Protein AF-A0A060BV83-F1 (afdb_monomer)

Foldseek 3Di:
DLAEEEEEEEDDDDPPDDCCLFPVPRHVVLVVCVVVCVVVPDDPGHYHYDYAYPVVVPRVRVVVVCVPDDPSRNSSHPYYHYGGRPPDPPDDDDDDDDDPDPPPDDDDDPPPPPDDPPPPPDDD

InterPro domains:
  IPR007484 Peptidase M28 [PF04389] (2-102)
  IPR045175 Peptidase M28 family [PTHR12147] (2-93)

Structure (mmCIF, N/CA/C/O backbone):
data_AF-A0A060BV83-F1
#
_entry.id   AF-A0A060BV83-F1
#
loop_
_atom_site.group_PDB
_atom_site.id
_atom_site.type_symbol
_atom_site.label_atom_id
_atom_site.label_alt_id
_atom_site.label_comp_id
_atom_site.label_asym_id
_atom_site.label_entity_id
_atom_site.label_seq_id
_atom_site.pdbx_PDB_ins_code
_atom_site.Cartn_x
_atom_site.Cartn_y
_atom_site.Cartn_z
_atom_site.occupancy
_atom_site.B_iso_or_equiv
_atom_site.auth_seq_id
_atom_site.auth_comp_id
_atom_site.auth_asym_id
_atom_site.auth_atom_id
_atom_site.pdbx_PDB_model_num
ATOM 1 N N . PRO A 1 1 ? -9.018 -1.986 17.342 1.00 58.00 1 PRO A N 1
ATOM 2 C CA . PRO A 1 1 ? -9.811 -1.071 16.482 1.00 58.00 1 PRO A CA 1
ATOM 3 C C . PRO A 1 1 ? -10.543 -1.853 15.387 1.00 58.00 1 PRO A C 1
ATOM 5 O O . PRO A 1 1 ? -9.901 -2.633 14.692 1.00 58.00 1 PRO A O 1
ATOM 8 N N . ASN A 1 2 ? -11.854 -1.641 15.240 1.00 76.44 2 ASN A N 1
ATOM 9 C CA . ASN A 1 2 ? -12.710 -2.423 14.329 1.00 76.44 2 ASN A CA 1
ATOM 10 C C . ASN A 1 2 ? -12.888 -1.767 12.944 1.00 76.44 2 ASN A C 1
ATOM 12 O O . ASN A 1 2 ? -13.733 -2.193 12.167 1.00 76.44 2 ASN A O 1
ATOM 16 N N . SER A 1 3 ? -12.118 -0.715 12.651 1.00 91.38 3 SER A N 1
ATOM 17 C CA . SER A 1 3 ? -12.204 0.066 11.417 1.00 91.38 3 SER A CA 1
ATOM 18 C C . SER A 1 3 ? -10.803 0.364 10.885 1.00 91.38 3 SER A C 1
ATOM 20 O O . SER A 1 3 ? -10.045 1.133 11.492 1.00 91.38 3 SER A O 1
ATOM 22 N N . VAL A 1 4 ? -10.453 -0.286 9.774 1.00 94.25 4 VAL A N 1
ATOM 23 C CA . VAL A 1 4 ? -9.170 -0.146 9.083 1.00 94.25 4 VAL A CA 1
ATOM 24 C C . VAL A 1 4 ? -9.406 0.278 7.634 1.00 94.25 4 VAL A C 1
ATOM 26 O O . VAL A 1 4 ? -10.103 -0.408 6.885 1.00 94.25 4 VAL A O 1
ATOM 29 N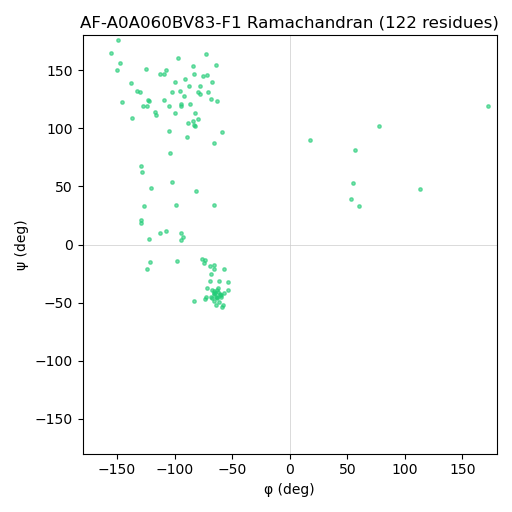 N . LEU A 1 5 ? -8.787 1.387 7.232 1.00 94.44 5 LEU A N 1
ATOM 30 C CA . LEU A 1 5 ? -8.603 1.759 5.832 1.00 94.44 5 LEU A CA 1
ATOM 31 C C . LEU A 1 5 ? -7.228 1.263 5.392 1.00 94.44 5 LEU A C 1
ATOM 33 O O . LEU A 1 5 ? -6.216 1.644 5.984 1.00 94.44 5 LEU A O 1
ATOM 37 N N . MET A 1 6 ? -7.189 0.405 4.378 1.00 95.75 6 MET A N 1
ATOM 38 C CA . MET A 1 6 ? -5.932 -0.053 3.801 1.00 95.75 6 MET A CA 1
ATOM 39 C C . MET A 1 6 ? -5.610 0.704 2.518 1.00 95.75 6 MET A C 1
ATOM 41 O O . MET A 1 6 ? -6.491 0.954 1.697 1.00 95.75 6 MET A O 1
ATOM 45 N N . VAL A 1 7 ? -4.335 1.033 2.355 1.00 96.56 7 VAL A N 1
ATOM 46 C CA . VAL A 1 7 ? -3.777 1.676 1.166 1.00 96.56 7 VAL A CA 1
ATOM 47 C C . VAL A 1 7 ? -2.549 0.879 0.747 1.00 96.56 7 VAL A C 1
ATOM 49 O O . VAL A 1 7 ? -1.718 0.570 1.601 1.00 96.56 7 VAL A O 1
ATOM 52 N N . GLY A 1 8 ? -2.426 0.522 -0.528 1.00 97.00 8 GLY A N 1
ATOM 53 C CA . GLY A 1 8 ? -1.276 -0.254 -0.977 1.00 97.00 8 GLY A CA 1
ATOM 54 C C . GLY A 1 8 ? -0.922 -0.106 -2.446 1.00 97.00 8 GLY A C 1
ATOM 55 O O . GLY A 1 8 ? -1.704 0.400 -3.248 1.00 97.00 8 GLY A O 1
ATOM 56 N N . ALA A 1 9 ? 0.289 -0.555 -2.744 1.00 96.88 9 ALA A N 1
ATOM 57 C CA . ALA A 1 9 ? 0.898 -0.659 -4.065 1.00 96.88 9 ALA A CA 1
ATOM 58 C C . ALA A 1 9 ? 1.836 -1.875 -4.056 1.00 96.88 9 ALA A C 1
ATOM 60 O O . ALA A 1 9 ? 2.285 -2.286 -2.979 1.00 96.88 9 ALA A O 1
ATOM 61 N N . HIS A 1 10 ? 2.134 -2.463 -5.212 1.00 96.81 10 HIS A N 1
ATOM 62 C CA . HIS A 1 10 ? 3.225 -3.438 -5.271 1.00 96.81 10 HIS A CA 1
ATOM 63 C C . HIS A 1 10 ? 4.568 -2.730 -5.437 1.00 96.81 10 HIS A C 1
ATOM 65 O O . HIS A 1 10 ? 4.638 -1.586 -5.884 1.00 96.81 10 HIS A O 1
ATOM 71 N N . LEU A 1 11 ? 5.616 -3.391 -4.963 1.00 94.50 11 LEU A N 1
ATOM 72 C CA . LEU A 1 11 ? 6.979 -2.870 -4.905 1.00 94.50 11 LEU A CA 1
ATOM 73 C C . LEU A 1 11 ? 7.960 -3.751 -5.685 1.00 94.50 11 LEU A C 1
ATOM 75 O O . LEU A 1 11 ? 9.083 -3.326 -5.949 1.00 94.50 11 LEU A O 1
ATOM 79 N N . ASP A 1 12 ? 7.563 -4.977 -6.026 1.00 91.50 12 ASP A N 1
ATOM 80 C CA . ASP A 1 12 ? 8.319 -5.794 -6.965 1.00 91.50 12 ASP A CA 1
ATOM 81 C C . ASP A 1 12 ? 8.172 -5.274 -8.390 1.00 91.50 12 ASP A C 1
ATOM 83 O O . ASP A 1 12 ? 7.254 -4.511 -8.687 1.00 91.50 12 ASP A O 1
ATOM 87 N N . GLY A 1 13 ? 9.077 -5.741 -9.247 1.00 85.50 13 GLY A N 1
ATOM 88 C CA . GLY A 1 13 ? 8.935 -5.561 -10.673 1.00 85.50 13 GLY A CA 1
ATOM 89 C C . GLY A 1 13 ? 9.541 -6.674 -11.507 1.00 85.50 13 GLY A C 1
ATOM 90 O O . GLY A 1 13 ? 10.166 -7.601 -10.981 1.00 85.50 13 GLY A O 1
ATOM 91 N N . VAL A 1 14 ? 9.360 -6.597 -12.822 1.00 84.19 14 VAL A N 1
ATOM 92 C CA . VAL A 1 14 ? 9.872 -7.561 -13.790 1.00 84.19 14 VAL A CA 1
ATOM 93 C C . VAL A 1 14 ? 11.363 -7.296 -14.070 1.00 84.19 14 VAL A C 1
ATOM 95 O O . VAL A 1 14 ? 11.746 -6.174 -14.404 1.00 84.19 14 VAL A O 1
ATOM 98 N N . PRO A 1 15 ? 12.238 -8.322 -14.030 1.00 77.38 15 PRO A N 1
ATOM 99 C CA . PRO A 1 15 ? 13.697 -8.153 -14.114 1.00 77.38 15 PRO A CA 1
ATOM 100 C C . PRO A 1 15 ? 14.241 -7.422 -15.352 1.00 77.38 15 PRO A C 1
ATOM 102 O O . PRO A 1 15 ? 15.382 -6.968 -15.346 1.00 77.38 15 PRO A O 1
ATOM 105 N N . VAL A 1 16 ? 13.466 -7.367 -16.437 1.00 77.56 16 VAL A N 1
ATOM 106 C CA . VAL A 1 16 ? 13.926 -6.914 -17.761 1.00 77.56 16 VAL A CA 1
ATOM 107 C C . VAL A 1 16 ? 13.569 -5.445 -18.027 1.00 77.56 16 VAL A C 1
ATOM 109 O O . VAL A 1 16 ? 14.126 -4.834 -18.938 1.00 77.56 16 VAL A O 1
ATOM 112 N N . VAL A 1 17 ? 12.675 -4.847 -17.235 1.00 75.31 17 VAL A N 1
ATOM 113 C CA . VAL A 1 17 ? 12.160 -3.489 -17.460 1.00 75.31 17 VAL A CA 1
ATOM 114 C C . VAL A 1 17 ? 12.370 -2.594 -16.243 1.00 75.31 17 VAL A C 1
ATOM 116 O O . VAL A 1 17 ? 12.437 -3.041 -15.102 1.00 75.31 17 VAL A O 1
ATOM 119 N N . ARG A 1 18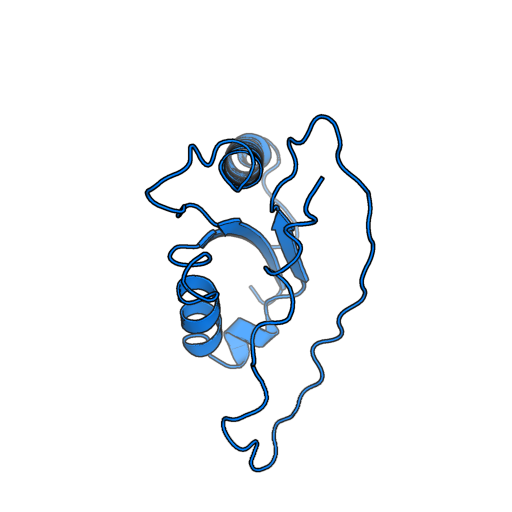 ? 12.518 -1.286 -16.490 1.00 75.62 18 ARG A N 1
ATOM 120 C CA . ARG A 1 18 ? 12.551 -0.289 -15.416 1.00 75.62 18 ARG A CA 1
ATOM 121 C C . ARG A 1 18 ? 11.128 0.081 -15.034 1.00 75.62 18 ARG A C 1
ATOM 123 O O . ARG A 1 18 ? 10.449 0.842 -15.717 1.00 75.62 18 ARG A O 1
ATOM 130 N N . GLU A 1 19 ? 10.749 -0.431 -13.887 1.00 83.12 19 GLU A N 1
ATOM 131 C CA . GLU A 1 19 ? 9.414 -0.444 -13.300 1.00 83.12 19 GLU A CA 1
ATOM 132 C C . GLU A 1 19 ? 9.064 0.883 -12.593 1.00 83.12 19 GLU A C 1
ATOM 134 O O . GLU A 1 19 ? 8.609 0.940 -11.453 1.00 83.12 19 GLU A O 1
ATOM 139 N N . VAL A 1 20 ? 9.353 2.016 -13.256 1.00 90.44 20 VAL A N 1
ATOM 140 C CA . VAL A 1 20 ? 9.146 3.360 -12.678 1.00 90.44 20 VAL A CA 1
ATOM 141 C C . VAL A 1 20 ? 7.664 3.704 -12.613 1.00 90.44 20 VAL A C 1
ATOM 143 O O . VAL A 1 20 ? 7.203 4.226 -11.604 1.00 90.44 20 VAL A O 1
ATOM 146 N N . ASN A 1 21 ? 6.911 3.443 -13.685 1.00 91.19 21 ASN A N 1
ATOM 147 C CA . ASN A 1 21 ? 5.465 3.651 -13.668 1.00 91.19 21 ASN A CA 1
ATOM 148 C C . ASN A 1 21 ? 4.742 2.458 -13.040 1.00 91.19 21 ASN A C 1
ATOM 150 O O . ASN A 1 21 ? 3.906 2.663 -12.169 1.00 91.19 21 ASN A O 1
ATOM 154 N N . ASP A 1 22 ? 5.092 1.256 -13.477 1.00 91.44 22 ASP A N 1
ATOM 155 C CA . ASP A 1 22 ? 4.582 -0.027 -13.001 1.00 91.44 22 ASP A CA 1
ATOM 156 C C . ASP A 1 22 ? 5.674 -0.657 -12.137 1.00 91.44 22 ASP A C 1
ATOM 158 O O . ASP A 1 22 ? 6.662 -1.054 -12.724 1.00 91.44 22 ASP A O 1
ATOM 162 N N . ASN A 1 23 ? 5.671 -0.571 -10.804 1.00 93.69 23 ASN A N 1
ATOM 163 C CA . ASN A 1 23 ? 4.768 0.247 -9.985 1.00 93.69 23 ASN A CA 1
ATOM 164 C C . ASN A 1 23 ? 5.482 1.187 -8.998 1.00 93.69 23 ASN A C 1
ATOM 166 O O . ASN A 1 23 ? 4.979 1.543 -7.927 1.00 93.69 23 ASN A O 1
ATOM 170 N N . GLY A 1 24 ? 6.654 1.692 -9.398 1.00 93.62 24 GLY A N 1
ATOM 171 C CA . GLY A 1 24 ? 7.342 2.763 -8.672 1.00 93.62 24 GLY A CA 1
ATOM 172 C C . GLY A 1 24 ? 6.460 4.000 -8.437 1.00 93.62 24 GLY A C 1
ATOM 173 O O . GLY A 1 24 ? 6.574 4.651 -7.395 1.00 93.62 24 GLY A O 1
ATOM 174 N N . SER A 1 25 ? 5.533 4.304 -9.353 1.00 95.31 25 SER A N 1
ATOM 175 C CA . SER A 1 25 ? 4.614 5.442 -9.244 1.00 95.31 25 SER A CA 1
ATOM 176 C C . SER A 1 25 ? 3.601 5.268 -8.109 1.00 95.31 25 SER A C 1
ATOM 178 O O . SER A 1 25 ? 3.433 6.177 -7.295 1.00 95.31 25 SER A O 1
ATOM 180 N N . GLY A 1 26 ? 2.973 4.093 -7.992 1.00 95.88 26 GLY A N 1
ATOM 181 C CA . GLY A 1 26 ? 2.051 3.784 -6.904 1.00 95.88 26 GLY A CA 1
ATOM 182 C C . GLY A 1 26 ? 2.777 3.686 -5.568 1.00 95.88 26 GLY A C 1
ATOM 183 O O . GLY A 1 26 ? 2.354 4.304 -4.590 1.00 95.88 26 GLY A O 1
ATOM 184 N N . ALA A 1 27 ? 3.917 2.988 -5.531 1.00 96.38 27 ALA A N 1
ATOM 185 C CA . ALA A 1 27 ? 4.710 2.830 -4.315 1.00 96.38 27 ALA A CA 1
ATOM 186 C C . ALA A 1 27 ? 5.174 4.181 -3.741 1.00 96.38 27 ALA A C 1
ATOM 188 O O . ALA A 1 27 ? 5.021 4.437 -2.543 1.00 96.38 27 ALA A O 1
ATOM 189 N N . SER A 1 28 ? 5.677 5.084 -4.587 1.00 97.00 28 SER A N 1
ATOM 190 C CA . SER A 1 28 ? 6.108 6.418 -4.150 1.00 97.00 28 SER A CA 1
ATOM 191 C C . SER A 1 28 ? 4.944 7.284 -3.655 1.00 97.00 28 SER A C 1
ATOM 193 O O . SER A 1 28 ? 5.080 7.937 -2.618 1.00 97.00 28 SER A O 1
ATOM 195 N N . ALA A 1 29 ? 3.775 7.239 -4.303 1.00 97.25 29 ALA A N 1
ATOM 196 C CA . ALA A 1 29 ? 2.591 7.966 -3.835 1.00 97.25 29 ALA A CA 1
ATOM 197 C C . ALA A 1 29 ? 2.062 7.447 -2.489 1.00 97.25 29 ALA A C 1
ATOM 199 O O . ALA A 1 29 ? 1.712 8.243 -1.611 1.00 97.25 29 ALA A O 1
ATOM 200 N N . VAL A 1 30 ? 2.036 6.124 -2.294 1.00 97.19 30 VAL A N 1
ATOM 201 C CA . VAL A 1 30 ? 1.627 5.504 -1.024 1.00 97.19 30 VAL A CA 1
ATOM 202 C C . VAL A 1 30 ? 2.595 5.879 0.098 1.00 97.19 30 VAL A C 1
ATOM 204 O O . VAL A 1 30 ? 2.148 6.281 1.175 1.00 97.19 30 VAL A O 1
ATOM 207 N N . LEU A 1 31 ? 3.906 5.815 -0.156 1.00 97.75 31 LEU A N 1
ATOM 208 C CA . LEU A 1 31 ? 4.930 6.207 0.814 1.00 97.75 31 LEU A CA 1
ATOM 209 C C . LEU A 1 31 ? 4.808 7.684 1.200 1.00 97.75 31 LEU A C 1
ATOM 211 O O . LEU A 1 31 ? 4.759 8.007 2.388 1.00 97.75 31 LEU A O 1
ATOM 215 N N . GLN A 1 32 ? 4.705 8.574 0.211 1.00 97.62 32 GLN A N 1
ATOM 216 C CA . GLN A 1 32 ? 4.580 10.007 0.462 1.00 97.62 32 GLN A CA 1
ATOM 217 C C . GLN A 1 32 ? 3.303 10.325 1.247 1.00 97.62 32 GLN A C 1
ATOM 219 O O . GLN A 1 32 ? 3.340 11.097 2.202 1.00 97.62 32 GLN A O 1
ATOM 224 N N . THR A 1 33 ? 2.188 9.671 0.911 1.00 96.38 33 THR A N 1
ATOM 225 C CA . THR A 1 33 ? 0.929 9.809 1.658 1.00 96.38 33 THR A CA 1
ATOM 226 C C . THR A 1 33 ? 1.095 9.358 3.107 1.00 96.38 33 THR A C 1
ATOM 228 O O . THR A 1 33 ? 0.646 10.056 4.015 1.00 96.38 33 THR A O 1
ATOM 231 N N . ALA A 1 34 ? 1.772 8.231 3.351 1.00 95.62 34 ALA A N 1
ATOM 232 C CA . ALA A 1 34 ? 2.022 7.736 4.702 1.00 95.62 34 ALA A CA 1
ATOM 233 C C . ALA A 1 34 ? 2.825 8.734 5.546 1.00 95.62 34 ALA A C 1
ATOM 235 O O . ALA A 1 34 ? 2.459 8.981 6.696 1.00 95.62 34 ALA A O 1
ATOM 236 N N . ILE A 1 35 ? 3.863 9.343 4.962 1.00 96.62 35 ILE A N 1
ATOM 237 C CA . ILE A 1 35 ? 4.676 10.382 5.606 1.00 96.62 35 ILE A CA 1
ATOM 238 C C . ILE A 1 35 ? 3.822 11.622 5.891 1.00 96.62 35 ILE A C 1
ATOM 240 O O . ILE A 1 35 ? 3.758 12.076 7.033 1.00 96.62 35 ILE A O 1
ATOM 244 N N . THR A 1 36 ? 3.112 12.146 4.890 1.00 96.19 36 THR A N 1
ATOM 245 C CA . THR A 1 36 ? 2.294 13.360 5.028 1.00 96.19 36 THR A CA 1
ATOM 246 C C . THR A 1 36 ? 1.166 13.192 6.048 1.00 96.19 36 THR A C 1
ATOM 248 O O . THR A 1 36 ? 0.897 14.107 6.822 1.00 96.19 36 THR A O 1
ATOM 251 N N . MET A 1 37 ? 0.545 12.012 6.121 1.00 94.62 37 MET A N 1
ATOM 252 C CA . MET A 1 37 ? -0.557 11.737 7.050 1.00 94.62 37 MET A CA 1
ATOM 253 C C . MET A 1 37 ? -0.151 11.770 8.528 1.00 94.62 37 MET A C 1
ATOM 255 O O . MET A 1 37 ? -1.025 11.919 9.383 1.00 94.62 37 MET A O 1
ATOM 259 N N . THR A 1 38 ? 1.143 11.680 8.852 1.00 92.44 38 THR A N 1
ATOM 260 C CA . THR A 1 38 ? 1.619 11.807 10.241 1.00 92.44 38 THR A CA 1
ATOM 261 C C . THR A 1 38 ? 1.300 13.177 10.846 1.00 92.44 38 THR A C 1
ATOM 263 O O . THR A 1 38 ? 0.996 13.255 12.034 1.00 92.44 38 THR A O 1
ATOM 266 N N . ALA A 1 39 ? 1.262 14.233 10.026 1.00 94.69 39 ALA A N 1
ATOM 267 C CA . ALA A 1 39 ? 0.910 15.588 10.449 1.00 94.69 39 ALA A CA 1
ATOM 268 C C . ALA A 1 39 ? -0.593 15.778 10.737 1.00 94.69 39 ALA A C 1
ATOM 270 O O . ALA A 1 39 ? -0.979 16.777 11.335 1.00 94.69 39 ALA A O 1
ATOM 271 N N . PHE A 1 40 ? -1.442 14.830 10.326 1.00 91.19 40 PHE A N 1
ATOM 272 C CA . PHE A 1 40 ? -2.903 14.902 10.459 1.00 91.19 40 PHE A CA 1
ATOM 273 C C . PHE A 1 40 ? -3.456 13.961 11.539 1.00 91.19 40 PHE A C 1
ATOM 275 O O . PHE A 1 40 ? -4.664 13.731 11.615 1.00 91.19 40 PHE A O 1
ATOM 282 N N . ALA A 1 41 ? -2.588 13.380 12.368 1.00 87.12 41 ALA A N 1
ATOM 283 C CA . ALA A 1 41 ? -3.013 12.576 13.505 1.00 87.12 41 ALA A CA 1
ATOM 284 C C . ALA A 1 41 ? -3.620 13.460 14.624 1.00 87.12 41 ALA A C 1
ATOM 286 O O . ALA A 1 41 ? -3.129 14.564 14.851 1.00 87.12 41 ALA A O 1
ATOM 287 N N . PRO A 1 42 ? -4.636 12.976 15.372 1.00 89.25 42 PRO A N 1
ATOM 288 C CA . PRO A 1 42 ? -5.263 11.658 15.277 1.00 89.25 42 PRO A CA 1
ATOM 289 C C . PRO A 1 42 ? -6.350 11.578 14.193 1.00 89.25 42 PRO A C 1
ATOM 291 O O . PRO A 1 42 ? -7.117 12.508 13.967 1.00 89.25 42 PRO A O 1
ATOM 294 N N . VAL A 1 43 ? -6.476 10.403 13.574 1.00 89.75 43 VAL A N 1
ATOM 295 C CA . VAL A 1 43 ? -7.510 10.101 12.571 1.00 89.75 43 VAL A CA 1
ATOM 296 C C . VAL A 1 43 ? -8.579 9.162 13.135 1.00 89.75 43 VAL A C 1
ATOM 298 O O . VAL A 1 43 ? -8.292 8.308 13.971 1.00 89.75 43 VAL A O 1
ATOM 301 N N . LYS A 1 44 ? -9.821 9.281 12.641 1.00 90.88 44 LYS A N 1
ATOM 302 C CA . LYS A 1 44 ? -10.968 8.463 13.090 1.00 90.88 44 LYS A CA 1
ATOM 303 C C . LYS A 1 44 ? -10.767 6.959 12.869 1.00 90.88 44 LYS A C 1
ATOM 305 O O . LYS A 1 44 ? -11.143 6.153 13.715 1.00 90.88 44 LYS A O 1
ATOM 310 N N . ASN A 1 45 ? -10.227 6.581 11.712 1.00 91.56 45 ASN A N 1
ATOM 311 C CA . ASN A 1 45 ? -10.023 5.186 11.322 1.00 91.56 45 ASN A CA 1
ATOM 312 C C . ASN A 1 45 ? -8.533 4.853 11.347 1.00 91.56 45 ASN A C 1
ATOM 314 O O . ASN A 1 45 ? -7.708 5.693 10.988 1.00 91.56 45 ASN A O 1
ATOM 318 N N . LYS A 1 46 ? -8.180 3.609 11.688 1.00 93.38 46 LYS A N 1
ATOM 319 C CA . LYS A 1 46 ? -6.789 3.163 11.569 1.00 93.38 46 LYS A CA 1
ATOM 320 C C . LYS A 1 46 ? -6.427 3.081 10.088 1.00 93.38 46 LYS A C 1
ATOM 322 O O . LYS A 1 46 ? -7.098 2.379 9.337 1.00 93.38 46 LYS A O 1
ATOM 327 N N . VAL A 1 47 ? -5.358 3.754 9.680 1.00 94.44 47 VAL A N 1
ATOM 328 C CA . VAL A 1 47 ? -4.811 3.611 8.327 1.00 94.44 47 VAL A CA 1
ATOM 329 C C . VAL A 1 47 ? -3.684 2.583 8.363 1.00 94.44 47 VAL A C 1
ATOM 331 O O . VAL A 1 47 ? -2.838 2.616 9.258 1.00 94.44 47 VAL A O 1
ATOM 334 N N . ARG A 1 48 ? -3.698 1.630 7.430 1.00 95.25 48 ARG A N 1
ATOM 335 C CA . ARG A 1 48 ? -2.646 0.622 7.262 1.00 95.25 48 ARG A CA 1
ATOM 336 C C . ARG A 1 48 ? -2.119 0.698 5.834 1.00 95.25 48 ARG A C 1
ATOM 338 O O . ARG A 1 48 ? -2.863 0.452 4.889 1.00 95.25 48 ARG A O 1
ATOM 345 N N . TYR A 1 49 ? -0.835 0.998 5.711 1.00 96.81 49 TYR A N 1
ATOM 346 C CA . TYR A 1 49 ? -0.122 1.006 4.441 1.00 96.81 49 TYR A CA 1
ATOM 347 C C . TYR A 1 49 ? 0.500 -0.367 4.183 1.00 96.81 49 TYR A C 1
ATOM 349 O O . TYR A 1 49 ? 0.949 -1.020 5.129 1.00 96.81 49 TYR A O 1
ATOM 357 N N . ALA A 1 50 ? 0.498 -0.812 2.931 1.00 96.88 50 ALA A N 1
ATOM 358 C CA . ALA A 1 50 ? 1.086 -2.080 2.523 1.00 96.88 50 ALA A CA 1
ATOM 359 C C . ALA A 1 50 ? 1.857 -1.934 1.208 1.00 96.88 50 ALA A C 1
ATOM 361 O O . ALA A 1 50 ? 1.391 -1.281 0.277 1.00 96.88 50 ALA A O 1
ATOM 362 N N . PHE A 1 51 ? 3.016 -2.583 1.151 1.00 97.56 51 PHE A N 1
ATOM 363 C CA . PHE A 1 51 ? 3.829 -2.720 -0.051 1.00 97.56 51 PHE A CA 1
ATOM 364 C C . PHE A 1 51 ? 3.904 -4.204 -0.387 1.00 97.56 51 PHE A C 1
ATOM 366 O O . PHE A 1 51 ? 4.417 -4.991 0.411 1.00 97.56 51 PHE A O 1
ATOM 373 N N . TRP A 1 52 ? 3.316 -4.594 -1.514 1.00 97.44 52 TRP A N 1
ATOM 374 C CA . TRP A 1 52 ? 3.218 -5.998 -1.901 1.00 97.44 52 TRP A CA 1
ATOM 375 C C . TRP A 1 52 ? 4.448 -6.432 -2.679 1.00 97.44 52 TRP A C 1
ATOM 377 O O . TRP A 1 52 ? 4.922 -5.710 -3.547 1.00 97.44 52 TRP A O 1
ATOM 387 N N . GLY A 1 53 ? 4.954 -7.617 -2.358 1.00 94.00 53 GLY A N 1
ATOM 388 C CA . GLY A 1 53 ? 5.911 -8.308 -3.208 1.00 94.00 53 GLY A CA 1
ATOM 389 C C . GLY A 1 53 ? 5.209 -9.337 -4.085 1.00 94.00 53 GLY A C 1
ATOM 390 O O . GLY A 1 53 ? 4.123 -9.822 -3.747 1.00 94.00 53 GLY A O 1
ATOM 391 N N . ALA A 1 54 ? 5.889 -9.717 -5.158 1.00 93.12 54 ALA A N 1
ATOM 392 C CA . ALA A 1 54 ? 5.467 -10.745 -6.091 1.00 93.12 54 ALA A CA 1
ATOM 393 C C . ALA A 1 54 ? 4.051 -10.552 -6.670 1.00 93.12 54 ALA A C 1
ATOM 395 O O . ALA A 1 54 ? 3.294 -11.517 -6.825 1.00 93.12 54 ALA A O 1
ATOM 396 N N . GLU A 1 55 ? 3.679 -9.306 -6.976 1.00 92.38 55 GLU A N 1
ATOM 397 C CA . GLU A 1 55 ? 2.501 -9.000 -7.792 1.00 92.38 55 GLU A CA 1
ATOM 398 C C . GLU A 1 55 ? 2.687 -9.569 -9.196 1.00 92.38 55 GLU A C 1
ATOM 400 O O . GLU A 1 55 ? 1.823 -10.316 -9.671 1.00 92.38 55 GLU A O 1
ATOM 405 N N . GLU A 1 56 ? 3.870 -9.354 -9.776 1.00 88.88 56 GLU A N 1
ATOM 406 C CA . GLU A 1 56 ? 4.166 -9.693 -11.168 1.00 88.88 56 GLU A CA 1
ATOM 407 C C . GLU A 1 56 ? 4.224 -11.204 -11.416 1.00 88.88 56 GLU A C 1
ATOM 409 O O . GLU A 1 56 ? 4.082 -11.689 -12.540 1.00 88.88 56 GLU A O 1
ATOM 414 N N . GLN A 1 57 ? 4.392 -11.988 -10.348 1.00 90.38 57 GLN A N 1
ATOM 415 C CA . GLN A 1 57 ? 4.341 -13.450 -10.396 1.00 90.38 57 GLN A CA 1
ATOM 416 C C . GLN A 1 57 ? 2.940 -14.017 -10.108 1.00 90.38 57 GLN A C 1
ATOM 418 O O . GLN A 1 57 ? 2.776 -15.236 -10.034 1.00 90.38 57 GLN A O 1
ATOM 423 N N . GLY A 1 58 ? 1.921 -13.159 -9.991 1.00 91.06 58 GLY A N 1
ATOM 424 C CA . GLY A 1 58 ? 0.521 -13.554 -9.838 1.00 91.06 58 GLY A CA 1
ATOM 425 C C . GLY A 1 58 ? -0.087 -13.212 -8.480 1.00 91.06 58 GLY A C 1
ATOM 426 O O . GLY A 1 58 ? -0.758 -14.058 -7.892 1.00 91.06 58 GLY A O 1
ATOM 427 N N . LEU A 1 59 ? 0.103 -11.979 -7.998 1.00 93.19 59 LEU A N 1
ATOM 428 C CA . LEU A 1 59 ? -0.509 -11.463 -6.760 1.00 93.19 59 LEU A CA 1
ATOM 429 C C . LEU A 1 59 ? -0.131 -12.260 -5.498 1.00 93.19 59 LEU A C 1
ATOM 431 O O . LEU A 1 59 ? -0.944 -12.394 -4.579 1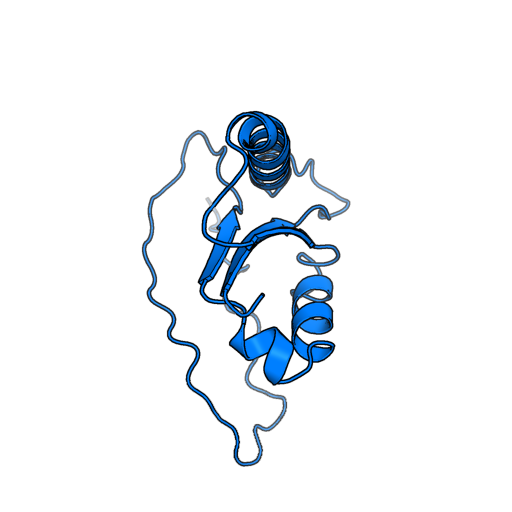.00 93.19 59 LEU A O 1
ATOM 435 N N . ILE A 1 60 ? 1.080 -12.816 -5.431 1.00 95.38 60 ILE A N 1
ATOM 436 C CA . ILE A 1 60 ? 1.453 -13.785 -4.389 1.00 95.38 60 ILE A CA 1
ATOM 437 C C . ILE A 1 60 ? 1.455 -13.126 -3.005 1.00 95.38 60 ILE A C 1
ATOM 439 O O . ILE A 1 60 ? 0.841 -13.647 -2.072 1.00 95.38 60 ILE A O 1
ATOM 443 N N . GLY A 1 61 ? 2.096 -11.962 -2.857 1.00 93.56 61 GLY A N 1
ATOM 444 C CA . GLY A 1 61 ? 2.216 -11.300 -1.556 1.00 93.56 61 GLY A CA 1
ATOM 445 C C . GLY A 1 61 ? 0.877 -10.829 -0.988 1.00 93.56 61 GLY A C 1
ATOM 446 O O . GLY A 1 61 ? 0.599 -11.026 0.197 1.00 93.56 61 GLY A O 1
ATOM 447 N N . SER A 1 62 ? 0.022 -10.243 -1.827 1.00 93.75 62 SER A N 1
ATOM 448 C CA . SER A 1 62 ? -1.303 -9.774 -1.406 1.00 93.75 62 SER A CA 1
ATOM 449 C C . SER A 1 62 ? -2.264 -10.936 -1.136 1.00 93.75 62 SER A C 1
ATOM 451 O O . SER A 1 62 ? -3.012 -10.881 -0.155 1.00 93.75 62 SER A O 1
ATOM 453 N N . THR A 1 63 ? -2.199 -12.017 -1.923 1.00 94.62 63 THR A N 1
ATOM 454 C CA . THR A 1 63 ? -2.937 -13.267 -1.660 1.00 94.62 63 THR A CA 1
ATOM 455 C C . THR A 1 63 ? -2.557 -13.850 -0.307 1.00 94.62 63 THR A C 1
ATOM 457 O O . THR A 1 63 ? -3.424 -14.013 0.552 1.00 94.62 63 THR A O 1
ATOM 460 N N . HIS A 1 64 ? -1.259 -14.059 -0.074 1.00 96.75 64 HIS A N 1
ATOM 461 C CA . HIS A 1 64 ? -0.759 -14.602 1.186 1.00 96.75 64 HIS A CA 1
ATOM 462 C C . HIS A 1 64 ? -1.184 -13.740 2.382 1.00 96.75 64 HIS A C 1
ATOM 464 O O . HIS A 1 64 ? -1.618 -14.258 3.411 1.00 96.75 64 HIS A O 1
ATOM 470 N N . TYR A 1 65 ? -1.126 -12.410 2.246 1.00 95.56 65 TYR A N 1
ATOM 471 C CA . TYR A 1 65 ? -1.599 -11.506 3.288 1.00 95.56 65 TYR A CA 1
ATOM 472 C C . TYR A 1 65 ? -3.073 -11.743 3.623 1.00 95.56 65 TYR A C 1
ATOM 474 O O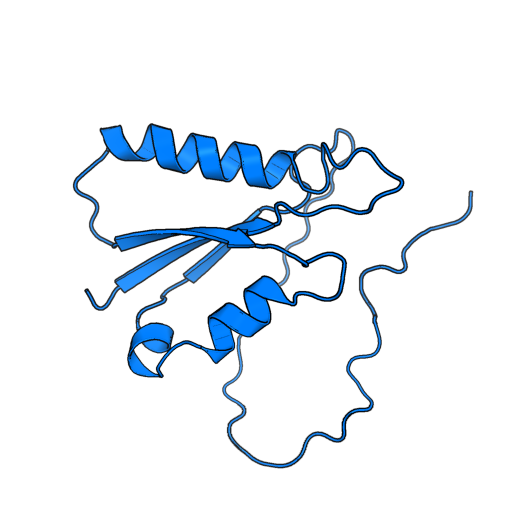 . TYR A 1 65 ? -3.395 -11.952 4.790 1.00 95.56 65 TYR A O 1
ATOM 482 N N . VAL A 1 66 ? -3.960 -11.745 2.625 1.00 94.25 66 VAL A N 1
ATOM 483 C CA . VAL A 1 66 ? -5.404 -11.936 2.838 1.00 94.25 66 VAL A CA 1
ATOM 484 C C . VAL A 1 66 ? -5.713 -13.311 3.431 1.00 94.25 66 VAL A C 1
ATOM 486 O O . VAL A 1 66 ? -6.578 -13.402 4.302 1.00 94.25 66 VAL A O 1
ATOM 489 N N . GLU A 1 67 ? -5.014 -14.356 2.991 1.00 94.62 67 GLU A N 1
ATOM 490 C CA . GLU A 1 67 ? -5.174 -15.728 3.490 1.00 94.62 67 GLU A CA 1
ATOM 491 C C . GLU A 1 67 ? -4.680 -15.896 4.932 1.00 94.62 67 GLU A C 1
ATOM 493 O O . GLU A 1 67 ? -5.256 -16.668 5.693 1.00 94.62 67 GLU A O 1
ATOM 498 N N . SER A 1 68 ? -3.665 -15.130 5.341 1.00 95.19 68 SER A N 1
ATOM 499 C CA . SER A 1 68 ? -3.140 -15.151 6.714 1.00 95.19 68 SER A CA 1
ATOM 500 C C . SER A 1 68 ? -4.020 -14.421 7.742 1.00 95.19 68 SER A C 1
ATOM 502 O O . SER A 1 68 ? -3.797 -14.539 8.949 1.00 95.19 68 SER A O 1
ATOM 504 N N . LEU A 1 69 ? -5.009 -13.633 7.300 1.00 93.75 69 LEU A N 1
ATOM 505 C CA . LEU A 1 69 ? -5.869 -12.867 8.202 1.00 93.75 69 LEU A CA 1
ATOM 506 C C . LEU A 1 69 ? -6.932 -13.749 8.860 1.00 93.75 69 LEU A C 1
ATOM 508 O O . LEU A 1 69 ? -7.660 -14.484 8.201 1.00 93.75 69 LEU A O 1
ATOM 512 N N . THR A 1 70 ? -7.126 -13.555 10.166 1.00 95.19 70 THR A N 1
ATOM 513 C CA . THR A 1 70 ? -8.315 -14.071 10.856 1.00 95.19 70 THR A CA 1
ATOM 514 C C . THR A 1 70 ? -9.588 -13.407 10.329 1.00 95.19 70 THR A C 1
ATOM 516 O O . THR A 1 70 ? -9.562 -12.246 9.906 1.00 95.19 70 THR A O 1
ATOM 519 N N . ASP A 1 71 ? -10.733 -14.085 10.446 1.00 93.50 71 ASP A N 1
ATOM 520 C CA . ASP A 1 71 ? -12.036 -13.531 10.048 1.00 93.50 71 ASP A CA 1
ATOM 521 C C . ASP A 1 71 ? -12.325 -12.177 10.707 1.00 93.50 71 ASP A C 1
ATOM 523 O O . ASP A 1 71 ? -12.816 -11.252 10.055 1.00 93.50 71 ASP A O 1
ATOM 527 N N . ALA A 1 72 ? -11.959 -12.021 11.983 1.00 92.69 72 ALA A N 1
ATOM 528 C CA . ALA A 1 72 ? -12.094 -10.761 12.706 1.00 92.69 72 ALA A CA 1
ATOM 529 C C . ALA A 1 72 ? -11.225 -9.648 12.092 1.00 92.69 72 ALA A C 1
ATOM 531 O O . ALA A 1 72 ? -11.702 -8.534 11.872 1.00 92.69 72 ALA A O 1
ATOM 532 N N . SER A 1 73 ? -9.967 -9.952 11.757 1.00 91.31 73 SER A N 1
ATOM 533 C CA . SER A 1 73 ? -9.049 -8.983 11.145 1.00 91.31 73 SER A CA 1
ATOM 534 C C . SER A 1 73 ? -9.485 -8.594 9.738 1.00 91.31 73 SER A C 1
ATOM 536 O O . SER A 1 73 ? -9.409 -7.420 9.374 1.00 91.31 73 SER A O 1
ATOM 538 N N . ARG A 1 74 ? -9.976 -9.564 8.961 1.00 91.38 74 ARG A N 1
ATOM 539 C CA . ARG A 1 74 ? -10.510 -9.342 7.616 1.00 91.38 74 ARG A CA 1
ATOM 540 C C . ARG A 1 74 ? -11.771 -8.483 7.652 1.00 91.38 74 ARG A C 1
ATOM 542 O O . ARG A 1 74 ? -11.900 -7.561 6.855 1.00 91.38 74 ARG A O 1
ATOM 549 N N . SER A 1 75 ? -12.661 -8.736 8.609 1.00 92.56 75 SER A N 1
ATOM 550 C CA . SER A 1 75 ? -13.907 -7.975 8.790 1.00 92.56 75 SER A CA 1
ATOM 551 C C . SER A 1 75 ? -13.673 -6.538 9.267 1.00 92.56 75 SER A C 1
ATOM 553 O O . SER A 1 75 ? -14.499 -5.668 9.010 1.00 92.56 75 SER A O 1
ATOM 555 N N . ALA A 1 76 ? -12.547 -6.271 9.935 1.00 94.00 76 ALA A N 1
ATOM 556 C CA . ALA A 1 76 ? -12.169 -4.923 10.355 1.00 94.00 76 ALA A CA 1
ATOM 557 C C . ALA A 1 76 ? -11.677 -4.035 9.194 1.00 94.00 76 ALA A C 1
ATOM 559 O O . ALA A 1 76 ? -11.604 -2.815 9.353 1.00 94.00 76 ALA A O 1
ATOM 560 N N . ILE A 1 77 ? -11.322 -4.611 8.036 1.00 94.00 77 ILE A N 1
ATOM 561 C CA . ILE A 1 77 ? -10.903 -3.852 6.850 1.00 94.00 77 ILE A CA 1
ATOM 562 C C . ILE A 1 77 ? -12.151 -3.322 6.146 1.00 94.00 77 ILE A C 1
ATOM 564 O O . ILE A 1 77 ? -12.893 -4.064 5.508 1.00 94.00 77 ILE A O 1
ATOM 568 N N . MET A 1 78 ? -12.374 -2.013 6.238 1.00 93.00 78 MET A N 1
ATOM 569 C CA . MET A 1 78 ? -13.526 -1.374 5.608 1.00 93.00 78 MET A CA 1
ATOM 570 C C . MET A 1 78 ? -13.355 -1.278 4.097 1.00 93.00 78 MET A C 1
ATOM 572 O O . MET A 1 78 ? -14.293 -1.537 3.344 1.00 93.00 78 MET A O 1
ATOM 576 N N . ARG A 1 79 ? -12.181 -0.820 3.658 1.00 92.00 79 ARG A N 1
ATOM 577 C CA . ARG A 1 79 ? -11.853 -0.538 2.259 1.00 92.00 79 ARG A CA 1
ATOM 578 C C . ARG A 1 79 ? -10.362 -0.761 2.031 1.00 92.00 79 ARG A C 1
ATOM 580 O O . ARG A 1 79 ? -9.557 -0.545 2.939 1.00 92.00 79 ARG A O 1
ATOM 587 N N . TYR A 1 80 ? -10.031 -1.155 0.808 1.00 94.69 80 TYR A N 1
ATOM 588 C CA . TYR A 1 80 ? -8.670 -1.250 0.300 1.00 94.69 80 TYR A CA 1
ATOM 589 C C . TYR A 1 80 ? -8.554 -0.364 -0.943 1.00 94.69 80 TYR A C 1
ATOM 591 O O . TYR A 1 80 ? -9.351 -0.511 -1.869 1.00 94.69 80 TYR A O 1
ATOM 599 N N . LEU A 1 81 ? -7.609 0.575 -0.927 1.00 94.88 81 LEU A N 1
ATOM 600 C CA . LEU A 1 81 ? -7.275 1.443 -2.054 1.00 94.88 81 LEU A CA 1
ATOM 601 C C . LEU A 1 81 ? -5.959 0.957 -2.664 1.00 94.88 81 LEU A C 1
ATOM 603 O O . LEU A 1 81 ? -4.940 0.928 -1.972 1.00 94.88 81 LEU A O 1
ATOM 607 N N . ASN A 1 82 ? -6.000 0.568 -3.937 1.00 94.88 82 ASN A N 1
ATOM 608 C CA . ASN A 1 82 ? -4.839 0.092 -4.684 1.00 94.88 82 ASN A CA 1
ATOM 609 C C . ASN A 1 82 ? -4.329 1.191 -5.617 1.00 94.88 82 ASN A C 1
ATOM 611 O O . ASN A 1 82 ? -5.125 1.767 -6.360 1.00 94.88 82 ASN A O 1
ATOM 615 N N . PHE A 1 83 ? -3.025 1.444 -5.595 1.00 95.50 83 PHE A N 1
ATOM 616 C CA . PHE A 1 83 ? -2.354 2.382 -6.488 1.00 95.50 83 PHE A CA 1
ATOM 617 C C . PHE A 1 83 ? -1.372 1.609 -7.359 1.00 95.50 83 PHE A C 1
ATOM 619 O O . PHE A 1 83 ? -0.392 1.060 -6.859 1.00 95.50 83 PHE A O 1
ATOM 626 N N . ASP A 1 84 ? -1.682 1.538 -8.649 1.00 92.75 84 ASP A N 1
ATOM 627 C CA . ASP A 1 84 ? -0.939 0.758 -9.627 1.00 92.75 84 ASP A CA 1
ATOM 628 C C . ASP A 1 84 ? -0.934 1.473 -10.981 1.00 92.75 84 ASP A C 1
ATOM 630 O O . ASP A 1 84 ? -2.000 1.841 -11.480 1.00 92.75 84 ASP A O 1
ATOM 634 N N . MET A 1 85 ? 0.259 1.754 -11.513 1.00 92.75 85 MET A N 1
ATOM 635 C CA . MET A 1 85 ? 0.482 2.506 -12.757 1.00 92.75 85 MET A CA 1
ATOM 636 C C . MET A 1 85 ? -0.165 3.909 -12.812 1.00 92.75 85 MET A C 1
ATOM 638 O O . MET A 1 85 ? -0.855 4.256 -13.773 1.00 92.75 85 MET A O 1
ATOM 642 N N . ILE A 1 86 ? 0.089 4.769 -11.821 1.00 92.88 86 ILE A N 1
ATOM 643 C CA . ILE A 1 86 ? -0.544 6.103 -11.705 1.00 92.88 86 ILE A CA 1
ATOM 644 C C . ILE A 1 86 ? 0.268 7.270 -12.304 1.00 92.88 86 ILE A C 1
ATOM 646 O O . ILE A 1 86 ? -0.130 8.426 -12.173 1.00 92.88 86 ILE A O 1
ATOM 650 N N . GLY A 1 87 ? 1.410 7.000 -12.939 1.00 90.81 87 GLY A N 1
ATOM 651 C CA . GLY A 1 87 ? 2.345 8.007 -13.463 1.00 90.81 87 GLY A CA 1
ATOM 652 C C . GLY A 1 87 ? 2.464 8.066 -14.991 1.00 90.81 87 GLY A C 1
ATOM 653 O O . GLY A 1 87 ? 3.374 8.721 -15.505 1.00 90.81 87 GLY A O 1
ATOM 654 N N . SER A 1 88 ? 1.597 7.378 -15.741 1.00 90.00 88 SER A N 1
ATOM 655 C CA . SER A 1 88 ? 1.673 7.358 -17.208 1.00 90.00 88 SER A CA 1
ATOM 656 C C . SER A 1 88 ? 1.273 8.705 -17.817 1.00 90.00 88 SER A C 1
ATOM 658 O O . SER A 1 88 ? 0.202 9.235 -17.529 1.00 90.00 88 SER A O 1
ATOM 660 N N . ARG A 1 89 ? 2.091 9.227 -18.744 1.00 87.44 89 ARG A N 1
ATOM 661 C CA . ARG A 1 89 ? 1.763 10.436 -19.528 1.00 87.44 89 ARG A CA 1
ATOM 662 C C . ARG A 1 89 ? 0.577 10.238 -20.477 1.00 87.44 89 ARG A C 1
ATOM 664 O O . ARG A 1 89 ? -0.026 11.217 -20.895 1.00 87.44 89 ARG A O 1
ATOM 671 N N . ASN A 1 90 ? 0.264 8.988 -20.812 1.00 89.62 90 ASN A N 1
ATOM 672 C CA . ASN A 1 90 ? -0.871 8.602 -21.648 1.00 89.62 90 ASN A CA 1
ATOM 673 C C . ASN A 1 90 ? -1.804 7.659 -20.866 1.00 89.62 90 ASN A C 1
ATOM 675 O O . ASN A 1 90 ? -2.111 6.554 -21.309 1.00 89.62 90 ASN A O 1
ATOM 679 N N . GLY A 1 91 ? -2.147 8.041 -19.634 1.00 79.88 91 GLY A N 1
ATOM 680 C CA . GLY A 1 91 ? -3.044 7.271 -18.774 1.00 79.88 91 GLY A CA 1
ATOM 681 C C . GLY A 1 91 ? -4.510 7.404 -19.192 1.00 79.88 91 GLY A C 1
ATOM 682 O O . GLY A 1 91 ? -4.951 8.469 -19.618 1.00 79.88 91 GLY A O 1
ATOM 683 N N . GLY A 1 92 ? -5.274 6.323 -19.035 1.00 76.00 92 GLY A N 1
ATOM 684 C CA . GLY A 1 92 ? -6.729 6.319 -19.178 1.00 76.00 92 GLY A CA 1
ATOM 685 C C . GLY A 1 92 ? -7.407 6.064 -17.835 1.00 76.00 92 GLY A C 1
ATOM 686 O O . GLY A 1 92 ? -6.893 5.316 -17.006 1.00 76.00 92 GLY A O 1
ATOM 687 N N . TYR A 1 93 ? -8.579 6.658 -17.618 1.00 75.94 93 TYR A N 1
ATOM 688 C CA . TYR A 1 93 ? -9.386 6.391 -16.428 1.00 75.94 93 TYR A CA 1
ATOM 689 C C . TYR A 1 93 ? -10.372 5.261 -16.713 1.00 75.94 93 TYR A C 1
ATOM 691 O O . TYR A 1 93 ? -11.123 5.306 -17.683 1.00 75.94 93 TYR A O 1
ATOM 699 N N . SER A 1 94 ? -10.383 4.243 -15.858 1.00 65.38 94 SER A N 1
ATOM 700 C CA . SER A 1 94 ? -11.355 3.150 -15.901 1.00 65.38 94 SER A CA 1
ATOM 701 C C . SER A 1 94 ? -11.896 2.918 -14.498 1.00 65.38 94 SER A C 1
ATOM 703 O O . SER A 1 94 ? -11.131 2.827 -13.542 1.00 65.38 94 SER A O 1
ATOM 705 N N . PHE A 1 95 ? -13.216 2.821 -14.359 1.00 69.62 95 PHE A N 1
ATOM 706 C CA . PHE A 1 95 ? -13.866 2.482 -13.097 1.00 69.62 95 PHE A CA 1
ATOM 707 C C . PHE A 1 95 ? -14.455 1.078 -13.214 1.00 69.62 95 PHE A C 1
ATOM 709 O O . PHE A 1 95 ? -15.226 0.782 -14.119 1.00 69.62 95 PHE A O 1
ATOM 716 N N . THR A 1 96 ? -14.071 0.185 -12.307 1.00 56.19 96 THR A N 1
ATOM 717 C CA . THR A 1 96 ? -14.647 -1.160 -12.217 1.00 56.19 96 THR A CA 1
ATOM 718 C C . THR A 1 96 ? -15.098 -1.388 -10.787 1.00 56.19 96 THR A C 1
ATOM 720 O O . THR A 1 96 ? -14.297 -1.334 -9.855 1.00 56.19 96 THR A O 1
ATOM 723 N N . THR A 1 97 ? -16.391 -1.632 -10.589 1.00 53.59 97 THR A N 1
ATOM 724 C CA . THR A 1 97 ? -16.924 -1.975 -9.269 1.00 53.59 97 THR A CA 1
ATOM 725 C C . THR A 1 97 ? -16.844 -3.485 -9.076 1.00 53.59 97 THR A C 1
ATOM 727 O O . THR A 1 97 ? -17.647 -4.232 -9.627 1.00 53.59 97 THR A O 1
ATOM 730 N N . ALA A 1 98 ? -15.889 -3.945 -8.269 1.00 57.19 98 ALA A N 1
ATOM 731 C CA . ALA A 1 98 ? -15.815 -5.337 -7.840 1.00 57.19 98 ALA A CA 1
ATOM 732 C C . ALA A 1 98 ? -16.402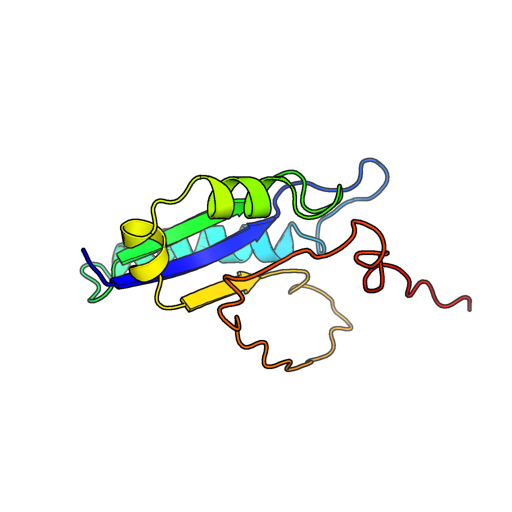 -5.474 -6.428 1.00 57.19 98 ALA A C 1
ATOM 734 O O . ALA A 1 98 ? -15.858 -4.956 -5.455 1.00 57.19 98 ALA A O 1
ATOM 735 N N . THR A 1 99 ? -17.532 -6.171 -6.295 1.00 44.81 99 THR A N 1
ATOM 736 C CA . THR A 1 99 ? -18.027 -6.606 -4.983 1.00 44.81 99 THR A CA 1
ATOM 737 C C . THR A 1 99 ? -17.373 -7.938 -4.640 1.00 44.81 99 THR A C 1
ATOM 739 O O . THR A 1 99 ? -17.566 -8.916 -5.361 1.00 44.81 99 THR A O 1
ATOM 742 N N . ALA A 1 100 ? -16.640 -8.007 -3.527 1.00 47.56 100 ALA A N 1
ATOM 743 C CA . ALA A 1 100 ? -16.199 -9.280 -2.965 1.00 47.56 100 ALA A CA 1
ATOM 744 C C . ALA A 1 100 ? -17.436 -10.070 -2.498 1.00 47.56 100 ALA A C 1
ATOM 746 O O . ALA A 1 100 ? -17.886 -9.935 -1.359 1.00 47.56 100 ALA A O 1
ATOM 747 N N . ARG A 1 101 ? -18.051 -10.856 -3.390 1.00 36.09 101 ARG A N 1
ATOM 748 C CA . ARG A 1 101 ? -19.107 -11.794 -2.999 1.00 36.09 101 ARG A CA 1
ATOM 749 C C . ARG A 1 101 ? -18.488 -12.829 -2.058 1.00 36.09 101 ARG A C 1
ATOM 751 O O . ARG A 1 101 ? -17.526 -13.500 -2.417 1.00 36.09 101 ARG A O 1
ATOM 758 N N . ARG A 1 102 ? -19.057 -12.966 -0.855 1.00 38.94 102 ARG A N 1
ATOM 759 C CA . A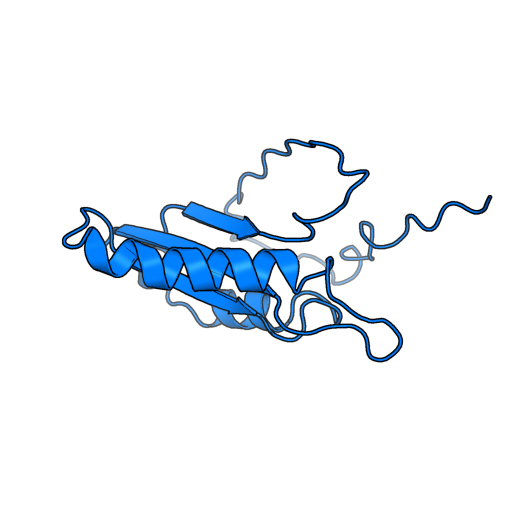RG A 1 102 ? -18.823 -14.110 0.037 1.00 38.94 102 ARG A CA 1
ATOM 760 C C . ARG A 1 102 ? -19.239 -15.389 -0.697 1.00 38.94 102 ARG A C 1
ATOM 762 O O . ARG A 1 102 ? -20.413 -15.739 -0.688 1.00 38.94 102 ARG A O 1
ATOM 769 N N . THR A 1 103 ? -18.301 -16.102 -1.303 1.00 33.22 103 THR A N 1
ATOM 770 C CA . THR A 1 103 ? -18.489 -17.513 -1.664 1.00 33.22 103 THR A CA 1
ATOM 771 C C . THR A 1 103 ? -17.730 -18.381 -0.674 1.00 33.22 103 THR A C 1
ATOM 773 O O . THR A 1 103 ? -16.653 -18.887 -0.961 1.00 33.22 103 THR A O 1
ATOM 776 N N . CYS A 1 104 ? -18.324 -18.571 0.504 1.00 33.47 104 CYS A N 1
ATOM 777 C CA . CYS A 1 104 ? -18.108 -19.786 1.281 1.00 33.47 104 CYS A CA 1
ATOM 778 C C . CYS A 1 104 ? -19.170 -20.796 0.832 1.00 33.47 104 CYS A C 1
ATOM 780 O O . CYS A 1 104 ? -20.285 -20.751 1.345 1.00 33.47 104 CYS A O 1
ATOM 782 N N . ARG A 1 105 ? -18.853 -21.645 -0.156 1.00 28.72 105 ARG A N 1
ATOM 783 C CA . ARG A 1 105 ? -19.370 -23.023 -0.327 1.00 28.72 105 ARG A CA 1
ATOM 784 C C . ARG A 1 105 ? -18.918 -23.604 -1.669 1.00 28.72 105 ARG A C 1
ATOM 786 O O . ARG A 1 105 ? -19.314 -23.111 -2.715 1.00 28.72 105 ARG A O 1
ATOM 793 N N . GLY A 1 106 ? -18.165 -24.701 -1.578 1.00 30.12 106 GLY A N 1
ATOM 794 C CA . GLY A 1 106 ? -18.169 -25.797 -2.547 1.00 30.12 106 GLY A CA 1
ATOM 795 C C . GLY A 1 106 ? -17.403 -25.579 -3.851 1.00 30.12 106 GLY A C 1
ATOM 796 O O . GLY A 1 106 ? -17.930 -25.004 -4.789 1.00 30.12 106 GLY A O 1
ATOM 797 N N . HIS A 1 107 ? -16.210 -26.176 -3.923 1.00 34.41 107 HIS A N 1
ATOM 798 C CA . HIS A 1 107 ? -15.668 -26.796 -5.138 1.00 34.41 107 HIS A CA 1
ATOM 799 C C . HIS A 1 107 ? -15.554 -25.888 -6.386 1.00 34.41 107 HIS A C 1
ATOM 801 O O . HIS A 1 107 ? -16.357 -25.970 -7.311 1.00 34.41 107 HIS A O 1
ATOM 807 N N . MET A 1 108 ? -14.493 -25.074 -6.467 1.00 30.06 108 MET A N 1
ATOM 808 C CA . MET A 1 108 ? -14.014 -24.579 -7.764 1.00 30.06 108 MET A CA 1
ATOM 809 C C . MET A 1 108 ? -12.889 -25.492 -8.272 1.00 30.06 108 MET A C 1
ATOM 811 O O . MET A 1 108 ? -11.861 -25.600 -7.601 1.00 30.06 108 MET A O 1
ATOM 815 N N . PRO A 1 109 ? -13.037 -26.149 -9.438 1.00 25.72 109 PRO A N 1
ATOM 816 C CA . PRO A 1 109 ? -11.932 -26.864 -10.056 1.00 25.72 109 PRO A CA 1
ATOM 817 C C . PRO A 1 109 ? -10.883 -25.849 -10.528 1.00 25.72 109 PRO A C 1
ATOM 819 O O . PRO A 1 109 ? -11.216 -24.795 -11.072 1.00 25.72 109 PRO A O 1
ATOM 822 N N . ALA A 1 110 ? -9.608 -26.183 -10.333 1.00 30.94 110 ALA A N 1
ATOM 823 C CA . ALA A 1 110 ? -8.423 -25.342 -10.526 1.00 30.94 110 ALA A CA 1
ATOM 824 C C . ALA A 1 110 ? -8.126 -24.911 -11.987 1.00 3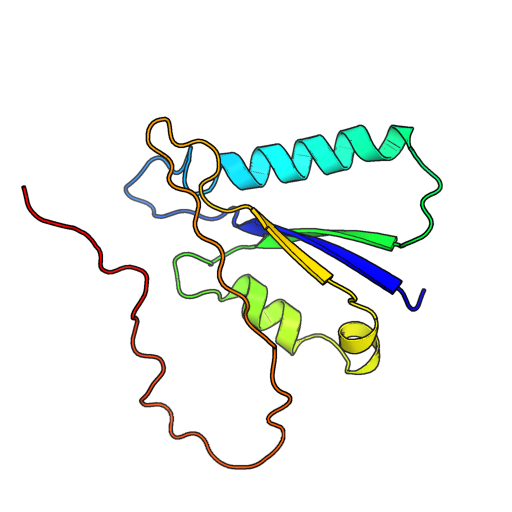0.94 110 ALA A C 1
ATOM 826 O O . ALA A 1 110 ? -6.970 -24.802 -12.386 1.00 30.94 110 ALA A O 1
ATOM 827 N N . ARG A 1 111 ? -9.139 -24.676 -12.832 1.00 26.70 111 ARG A N 1
ATOM 828 C CA . ARG A 1 111 ? -8.962 -24.507 -14.285 1.00 26.70 111 ARG A CA 1
ATOM 829 C C . ARG A 1 111 ? -9.456 -23.187 -14.876 1.00 26.70 111 ARG A C 1
ATOM 831 O O . ARG A 1 111 ? -9.357 -23.017 -16.089 1.00 26.70 111 ARG A O 1
ATOM 838 N N . GLN A 1 112 ? -9.927 -22.237 -14.065 1.00 28.25 112 GLN A N 1
ATOM 839 C CA . GLN A 1 112 ? -10.520 -20.995 -14.588 1.00 28.25 112 GLN A CA 1
ATOM 840 C C . GLN A 1 112 ? -9.976 -19.690 -13.992 1.00 28.25 112 GLN A C 1
ATOM 842 O O . GLN A 1 112 ? -10.577 -18.638 -14.171 1.00 28.25 112 GLN A O 1
ATOM 847 N N . VAL A 1 113 ? -8.775 -19.729 -13.407 1.00 30.19 113 VAL A N 1
ATOM 848 C CA . VAL A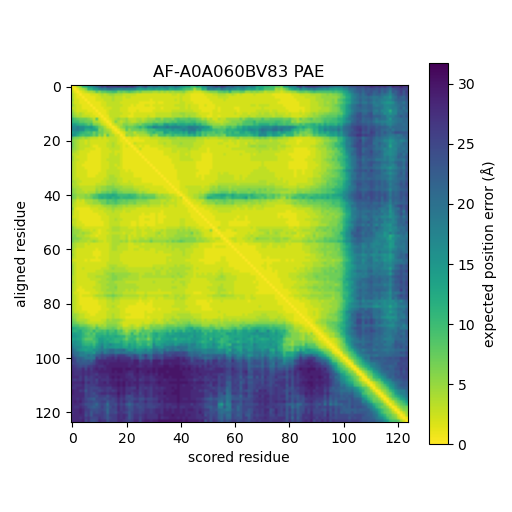 1 113 ? -7.924 -18.540 -13.214 1.00 30.19 113 VAL A CA 1
ATOM 849 C C . VAL A 1 113 ? -6.816 -18.561 -14.275 1.00 30.19 113 VAL A C 1
ATOM 851 O O . VAL A 1 113 ? -5.625 -18.547 -13.992 1.00 30.19 113 VAL A O 1
ATOM 854 N N . ARG A 1 114 ? -7.199 -18.675 -15.555 1.00 25.92 114 ARG A N 1
ATOM 855 C CA . ARG A 1 114 ? -6.277 -18.371 -16.657 1.00 25.92 114 ARG A CA 1
ATOM 856 C C . ARG A 1 114 ? -6.314 -16.867 -16.880 1.00 25.92 114 ARG A C 1
ATOM 858 O O . ARG A 1 114 ? -7.257 -16.366 -17.482 1.00 25.92 114 ARG A O 1
ATOM 865 N N . ALA A 1 115 ? -5.278 -16.194 -16.384 1.00 31.61 115 ALA A N 1
ATOM 866 C CA . ALA A 1 115 ? -4.627 -15.035 -16.991 1.00 31.61 115 ALA A CA 1
ATOM 867 C C . ALA A 1 115 ? -5.457 -14.322 -18.079 1.00 31.61 115 ALA A C 1
ATOM 869 O O . ALA A 1 115 ? -5.351 -14.660 -19.262 1.00 31.61 115 ALA A O 1
ATOM 870 N N . ARG A 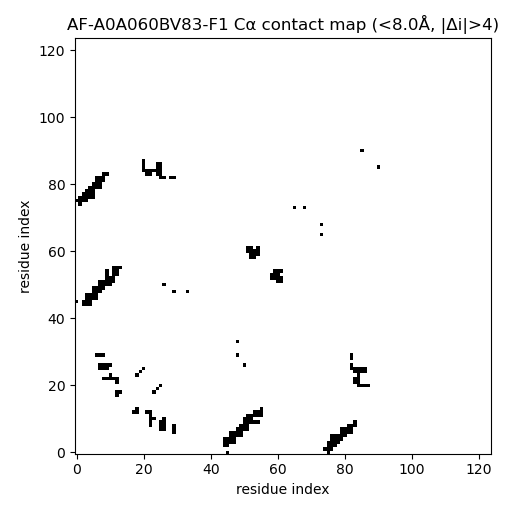1 116 ? -6.273 -13.339 -17.684 1.00 28.88 116 ARG A N 1
ATOM 871 C CA . ARG A 1 116 ? -7.021 -12.490 -18.626 1.00 28.88 116 ARG A CA 1
ATOM 872 C C . ARG A 1 116 ? -6.878 -10.978 -18.404 1.00 28.88 116 ARG A C 1
ATOM 874 O O . ARG A 1 116 ? -7.669 -10.248 -18.983 1.00 28.88 116 ARG A O 1
ATOM 881 N N . SER A 1 117 ? -5.865 -10.483 -17.677 1.00 34.81 117 SER A N 1
ATOM 882 C CA . SER A 1 117 ? -5.600 -9.024 -17.659 1.00 34.81 117 SER A CA 1
ATOM 883 C C . SER A 1 117 ? -4.196 -8.556 -18.066 1.00 34.81 117 SER A C 1
ATOM 885 O O . SER A 1 117 ? -4.100 -7.436 -18.542 1.00 34.81 117 SER A O 1
ATOM 887 N N . LYS A 1 118 ? -3.130 -9.375 -18.034 1.00 31.92 118 LYS A N 1
ATOM 888 C CA . LYS A 1 118 ? -1.787 -8.954 -18.518 1.00 31.92 118 LYS A CA 1
ATOM 889 C C . LYS A 1 118 ? -1.446 -9.424 -19.947 1.00 31.92 118 LYS A C 1
ATOM 891 O O . LYS A 1 118 ? -0.310 -9.756 -20.259 1.00 31.92 118 LYS A O 1
ATOM 896 N N . ARG A 1 119 ? -2.439 -9.498 -20.842 1.00 29.38 119 ARG A N 1
ATOM 897 C CA . ARG A 1 119 ? -2.235 -9.759 -22.285 1.00 29.38 119 ARG A CA 1
ATOM 898 C C . ARG A 1 119 ? -2.969 -8.715 -23.130 1.00 29.38 119 ARG A C 1
ATOM 900 O O . ARG A 1 119 ? -3.932 -9.023 -23.818 1.00 29.38 119 ARG A O 1
ATOM 907 N N . CYS A 1 120 ? -2.488 -7.480 -23.058 1.00 25.84 120 CYS A N 1
ATOM 908 C CA . CYS A 1 120 ? -2.725 -6.450 -24.068 1.00 25.84 120 CYS A CA 1
ATOM 909 C C . CYS A 1 120 ? -1.374 -5.849 -24.481 1.00 25.84 120 CYS A C 1
ATOM 911 O O . CYS A 1 120 ? -1.114 -4.669 -24.290 1.00 25.84 120 CYS A O 1
ATOM 913 N N . CYS A 1 121 ? -0.497 -6.679 -25.050 1.00 25.92 121 CYS A N 1
ATOM 914 C CA . CYS A 1 121 ? 0.438 -6.187 -26.057 1.00 25.92 121 CYS A CA 1
ATOM 915 C C . CYS A 1 121 ? -0.344 -6.171 -27.374 1.00 25.92 121 CYS A C 1
ATOM 917 O O . CYS A 1 121 ? -0.595 -7.227 -27.955 1.00 25.92 121 CYS A O 1
ATOM 919 N N . LEU A 1 122 ? -0.800 -4.991 -27.792 1.00 24.33 122 LEU A N 1
ATOM 920 C CA . LEU A 1 122 ? -1.246 -4.768 -29.164 1.00 24.33 122 LEU A CA 1
ATOM 921 C C . LEU A 1 122 ? 0.006 -4.605 -30.042 1.00 24.33 122 LEU A C 1
ATOM 923 O O . LEU A 1 122 ? 0.879 -3.820 -29.673 1.00 24.33 122 LEU A O 1
ATOM 927 N N . PRO A 1 123 ? 0.117 -5.335 -31.164 1.00 27.22 123 PRO A N 1
ATOM 928 C CA . PRO A 1 123 ? 1.152 -5.101 -32.153 1.00 27.22 123 PRO A CA 1
ATOM 929 C C . PRO A 1 123 ? 0.707 -3.953 -33.063 1.00 27.22 123 PRO A C 1
ATOM 931 O O . PRO A 1 123 ? -0.257 -4.122 -33.808 1.00 27.22 123 PRO A O 1
ATOM 934 N N . ILE A 1 124 ? 1.401 -2.815 -32.998 1.00 33.62 124 ILE A N 1
ATOM 935 C CA . ILE A 1 124 ? 1.662 -1.908 -34.129 1.00 33.62 124 ILE A CA 1
ATOM 936 C C . ILE A 1 124 ? 3.047 -1.306 -33.900 1.00 33.62 124 ILE A C 1
ATOM 938 O O . ILE A 1 124 ? 3.268 -0.794 -32.780 1.00 33.62 124 ILE A O 1
#

Organism: NCBI:txid174707

Nearest PDB structures (foldseek):
  1xjo-assembly1_A  TM=9.777E-01  e=3.071E-07  Streptomyces griseus
  8acg-assembly5_B  TM=9.112E-01  e=5.699E-06  Pseudomonas aeruginosa
  1q7l-assembly1_A  TM=7.569E-01  e=3.410E-02  Homo sapiens
  7f57-assembly1_D  TM=4.560E-01  e=4.955E+00  Rattus norvegicus

Solvent-accessible surface area (backbone atoms only — not comparable to full-atom values): 7953 Å² total; per-residue (Å²): 132,75,44,27,43,35,40,34,18,40,69,46,64,61,95,89,58,86,37,52,36,53,20,43,33,12,35,50,53,51,51,52,49,58,61,60,50,63,79,58,63,87,64,97,54,48,76,44,80,49,74,28,44,44,43,90,81,68,40,47,40,57,48,52,53,62,70,72,46,52,71,69,62,55,67,16,48,74,48,78,47,79,35,68,52,73,59,55,94,85,67,81,92,82,88,80,91,80,78,88,73,87,78,90,73,81,87,80,75,97,77,78,86,69,86,80,78,92,79,77,84,77,92,128

Radius of gyration: 16.78 Å; Cα contacts (8 Å, |Δi|>4): 137; chains: 1; bounding box: 33×42×51 Å

Mean predicted aligned error: 10.8 Å

Sequence (124 aa):
PNSVLMVGAHLDGVPVVREVNDNGSGASAVLQTAITMTAFAPVKNKVRYAFWGAEEQGLIGSTHYVESLTDASRSAIMRYLNFDMIGSRNGGYSFTTATARRTCRGHMPARQVRARSKRCCLPI

pLDDT: mean 77.77, std 25.41, range [24.33, 97.75]

Secondary structure (DSSP, 8-state):
---EEEEEEE----TTS--IIIIIIHHHHHHHHHHHHGGG-S-SSEEEEEEES-STTTSHHHHHHHHHS-HHHHHTEEEEEE--S---TT--------------SS---TTS----SS------